Protein AF-A0A3A1YG13-F1 (afdb_monomer_lite)

Foldseek 3Di:
DDPPVVVVLQLQLQQDPVCRVDRHRNVVPDVDSVVSVCCCVQPVCQCVLVVVCVVLVFDDDQLDTDPLVVSLVSQLVVQLVCVLVVVVVVCVPPVPDDLQVVQVVNLQSSQVSSQVSVQQNVLSSVCNVVPRDDSDRPDDDDGDDGHHDPSNVVVVVVVVVVVVVVVVVVVVVVVVVVVD

Radius of gyration: 27.12 Å; chains: 1; bounding box: 54×40×89 Å

Structure (mmCIF, N/CA/C/O backbone):
data_AF-A0A3A1YG13-F1
#
_entry.id   AF-A0A3A1YG13-F1
#
loop_
_atom_site.group_PDB
_atom_site.id
_atom_site.type_symbol
_atom_site.label_atom_id
_atom_site.label_alt_id
_atom_site.label_comp_id
_atom_site.label_asym_id
_atom_site.label_entity_id
_atom_site.label_seq_id
_atom_site.pdbx_PDB_ins_code
_atom_site.Cartn_x
_atom_site.Cartn_y
_atom_site.Cartn_z
_atom_site.occupancy
_atom_site.B_iso_or_equiv
_atom_site.auth_seq_id
_atom_site.auth_comp_id
_atom_site.auth_asym_id
_atom_site.auth_atom_id
_atom_site.pdbx_PDB_model_num
ATOM 1 N N . MET A 1 1 ? 4.452 -26.671 23.643 1.00 47.56 1 MET A N 1
ATOM 2 C CA . MET A 1 1 ? 4.263 -26.186 22.261 1.00 47.56 1 MET A CA 1
ATOM 3 C C . MET A 1 1 ? 3.225 -25.081 22.342 1.00 47.56 1 MET A C 1
ATOM 5 O O . MET A 1 1 ? 2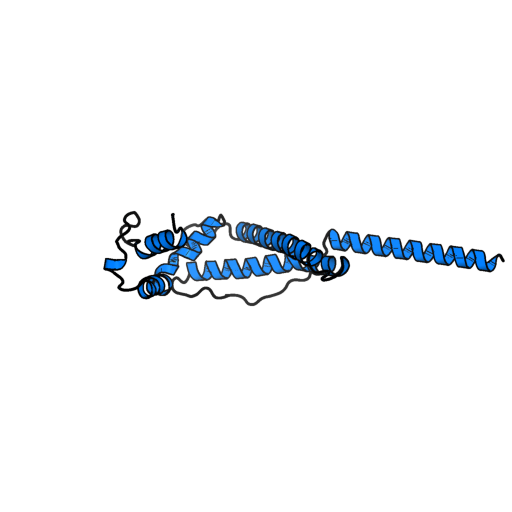.129 -25.363 22.801 1.00 47.56 1 MET A O 1
ATOM 9 N N . VAL A 1 2 ? 3.611 -23.835 22.070 1.00 44.72 2 VAL A N 1
ATOM 10 C CA . VAL A 1 2 ? 2.739 -22.652 22.197 1.00 44.72 2 VAL A CA 1
ATOM 11 C C . VAL A 1 2 ? 1.997 -22.500 20.872 1.00 44.72 2 VAL A C 1
ATOM 13 O O . VAL A 1 2 ? 2.648 -22.341 19.840 1.00 44.72 2 VAL A O 1
ATOM 16 N N . ASN A 1 3 ? 0.669 -22.624 20.878 1.00 61.38 3 ASN A N 1
ATOM 17 C CA . ASN A 1 3 ? -0.150 -22.341 19.701 1.00 61.38 3 ASN A CA 1
ATOM 18 C C . ASN A 1 3 ? -0.460 -20.847 19.731 1.00 61.38 3 ASN A C 1
ATOM 20 O O . ASN A 1 3 ? -1.475 -20.432 20.281 1.00 61.38 3 ASN A O 1
ATOM 24 N N . LEU A 1 4 ? 0.448 -20.051 19.170 1.00 51.41 4 LEU A N 1
ATOM 25 C CA . LEU A 1 4 ? 0.364 -18.594 19.188 1.00 51.41 4 LEU A CA 1
ATOM 26 C C . LEU A 1 4 ? -0.978 -18.081 18.651 1.00 51.41 4 LEU A C 1
ATOM 28 O O . LEU A 1 4 ? -1.535 -17.154 19.230 1.00 51.41 4 LEU A O 1
ATOM 32 N N . GLU A 1 5 ? -1.531 -18.691 17.598 1.00 49.31 5 GLU A N 1
ATOM 33 C CA . GLU A 1 5 ? -2.833 -18.280 17.067 1.00 49.31 5 GLU A CA 1
ATOM 34 C C . GLU A 1 5 ? -3.982 -18.606 18.031 1.00 49.31 5 GLU A C 1
ATOM 36 O O . GLU A 1 5 ? -4.859 -17.768 18.248 1.00 49.31 5 GLU A O 1
ATOM 41 N N . GLY A 1 6 ? -3.964 -19.792 18.648 1.00 57.97 6 GLY A N 1
ATOM 42 C CA . GLY A 1 6 ? -4.956 -20.209 19.644 1.00 57.97 6 GLY A CA 1
ATOM 43 C C . GLY A 1 6 ? -4.884 -19.403 20.944 1.00 57.97 6 GLY A C 1
ATOM 44 O O . GLY A 1 6 ? -5.918 -19.029 21.495 1.00 57.97 6 GLY A O 1
ATOM 45 N N . ASP A 1 7 ? -3.675 -19.075 21.394 1.00 63.97 7 ASP A N 1
ATOM 46 C CA . ASP A 1 7 ? -3.427 -18.309 22.616 1.00 63.97 7 ASP A CA 1
ATOM 47 C C . ASP A 1 7 ? -3.795 -16.829 22.428 1.00 63.97 7 ASP A C 1
ATOM 49 O O . ASP A 1 7 ? -4.421 -16.231 23.304 1.00 63.97 7 ASP A O 1
ATOM 53 N N . ILE A 1 8 ? -3.498 -16.246 21.257 1.00 63.91 8 ILE A N 1
ATOM 54 C CA . ILE A 1 8 ? -3.960 -14.898 20.891 1.00 63.91 8 ILE A CA 1
ATOM 55 C C . ILE A 1 8 ? -5.486 -14.876 20.773 1.00 63.91 8 ILE A C 1
ATOM 57 O O . ILE A 1 8 ? -6.117 -13.956 21.289 1.00 63.91 8 ILE A O 1
ATOM 61 N N . ALA A 1 9 ? -6.102 -15.882 20.144 1.00 62.28 9 ALA A N 1
ATOM 62 C CA . ALA A 1 9 ? -7.559 -15.966 20.046 1.00 62.28 9 ALA A CA 1
ATOM 63 C C . ALA A 1 9 ? -8.216 -16.082 21.433 1.00 62.28 9 ALA A C 1
ATOM 65 O O . ALA A 1 9 ? -9.174 -15.365 21.718 1.00 62.28 9 ALA A O 1
ATOM 66 N N . GLY A 1 10 ? -7.666 -16.912 22.324 1.00 66.31 10 GLY A N 1
ATOM 67 C CA . GLY A 1 10 ? -8.119 -17.029 23.710 1.00 66.31 10 GLY A CA 1
ATOM 68 C C . GLY A 1 10 ? -7.971 -15.724 24.495 1.00 66.31 10 GLY A C 1
ATOM 69 O O . GLY A 1 10 ? -8.906 -15.318 25.183 1.00 66.31 10 GLY A O 1
ATOM 70 N N . TYR A 1 11 ? -6.841 -15.024 24.339 1.00 69.38 11 TYR A N 1
ATOM 71 C CA . TYR A 1 11 ? -6.600 -13.709 24.947 1.00 69.38 11 TYR A CA 1
ATOM 72 C C . TYR A 1 11 ? -7.644 -12.685 24.502 1.00 69.38 11 TYR A C 1
ATOM 74 O O . TYR A 1 11 ? -8.205 -11.947 25.308 1.00 69.38 11 TYR A O 1
ATOM 82 N N . VAL A 1 12 ? -7.901 -12.652 23.199 1.00 68.06 12 VAL A N 1
ATOM 83 C CA . VAL A 1 12 ? -8.793 -11.702 22.548 1.00 68.06 12 VAL A CA 1
ATOM 84 C C . VAL A 1 12 ? -10.250 -11.913 22.962 1.00 68.06 12 VAL A C 1
ATOM 86 O O . VAL A 1 12 ? -10.938 -10.945 23.278 1.00 68.06 12 VAL A O 1
ATOM 89 N N . VAL A 1 13 ? -10.710 -13.165 22.994 1.00 69.19 13 VAL A N 1
ATOM 90 C CA . VAL A 1 13 ? -12.084 -13.514 23.388 1.00 69.19 13 VAL A CA 1
ATOM 91 C C . VAL A 1 13 ? -12.274 -13.391 24.903 1.00 69.19 13 VAL A C 1
ATOM 93 O O . VAL A 1 13 ? -13.319 -12.942 25.363 1.00 69.19 13 VAL A O 1
ATOM 96 N N . GLY A 1 14 ? -11.267 -13.761 25.696 1.00 68.56 14 GLY A N 1
ATOM 97 C CA . GLY A 1 14 ? -11.302 -13.660 27.155 1.00 68.56 14 GLY A CA 1
ATOM 98 C C . GLY A 1 14 ? -11.105 -12.237 27.690 1.00 68.56 14 GLY A C 1
ATOM 99 O O . GLY A 1 14 ? -11.166 -12.022 28.902 1.00 68.56 14 GLY A O 1
ATOM 100 N N . MET A 1 15 ? -10.845 -11.247 26.829 1.00 71.19 15 MET A N 1
ATOM 101 C CA . MET A 1 15 ? -10.547 -9.884 27.260 1.00 71.19 15 MET A CA 1
ATOM 102 C C . MET A 1 15 ? -11.777 -9.224 27.897 1.00 71.19 15 MET A C 1
ATOM 104 O O . MET A 1 15 ? -12.781 -8.941 27.243 1.00 71.19 15 MET A O 1
ATOM 108 N N . ASN A 1 16 ? -11.691 -8.902 29.188 1.00 67.88 16 ASN A N 1
ATOM 109 C CA . ASN A 1 16 ? -12.756 -8.176 29.868 1.00 67.88 16 ASN A CA 1
ATOM 110 C C . ASN A 1 16 ? -12.714 -6.685 29.491 1.00 67.88 16 ASN A C 1
ATOM 112 O O . ASN A 1 16 ? -11.789 -5.971 29.879 1.00 67.88 16 ASN A O 1
ATOM 116 N N . LYS A 1 17 ? -13.749 -6.185 28.799 1.00 65.06 17 LYS A N 1
ATOM 117 C CA . LYS A 1 17 ? -13.859 -4.769 28.382 1.00 65.06 17 LYS A CA 1
ATOM 118 C C . LYS A 1 17 ? -13.654 -3.766 29.521 1.00 65.06 17 LYS A C 1
ATOM 120 O O . LYS A 1 17 ? -13.066 -2.711 29.308 1.00 65.06 17 LYS A O 1
ATOM 125 N N . ASN A 1 18 ? -14.125 -4.099 30.722 1.00 66.75 18 ASN A N 1
ATOM 126 C CA . ASN A 1 18 ? -14.072 -3.218 31.888 1.00 66.75 18 ASN A CA 1
ATOM 127 C C . ASN A 1 18 ? -12.764 -3.373 32.678 1.00 66.75 18 ASN A C 1
ATOM 129 O O . ASN A 1 18 ? -12.440 -2.520 33.503 1.00 66.75 18 ASN A O 1
ATOM 133 N N . LYS A 1 19 ? -12.019 -4.464 32.458 1.00 70.81 19 LYS A N 1
ATOM 134 C CA . LYS A 1 19 ? -10.728 -4.755 33.099 1.00 70.81 19 LYS A CA 1
ATOM 135 C C . LYS A 1 19 ? -9.785 -5.445 32.100 1.00 70.81 19 LYS A C 1
ATOM 137 O O . LYS A 1 19 ? -9.565 -6.646 32.230 1.00 70.81 19 LYS A O 1
ATOM 142 N N . PRO A 1 20 ? -9.193 -4.708 31.141 1.00 64.81 20 PRO A N 1
ATOM 143 C CA . PRO A 1 20 ? -8.390 -5.288 30.056 1.00 64.81 20 PRO A CA 1
ATOM 144 C C . PRO A 1 20 ? -7.169 -6.088 30.533 1.00 64.81 20 PRO A C 1
ATOM 146 O O . PRO A 1 20 ? -6.693 -6.973 29.836 1.00 64.81 20 PRO A O 1
ATOM 149 N N . SER A 1 21 ? -6.679 -5.804 31.744 1.00 69.19 21 SER A N 1
ATOM 150 C CA . SER A 1 21 ? -5.590 -6.535 32.401 1.00 69.19 21 SER A CA 1
ATOM 151 C C . SER A 1 21 ? -6.003 -7.893 32.983 1.00 69.19 21 SER A C 1
ATOM 153 O O . SER A 1 21 ? -5.151 -8.617 33.495 1.00 69.19 21 SER A O 1
ATOM 155 N N . LYS A 1 22 ? -7.292 -8.247 32.936 1.00 72.31 22 LYS A N 1
ATOM 156 C CA . LYS A 1 22 ? -7.827 -9.508 33.447 1.00 72.31 22 LYS A CA 1
ATOM 157 C C . LYS A 1 22 ? -8.477 -10.283 32.302 1.00 72.31 22 LYS A C 1
ATOM 159 O O . LYS A 1 22 ? -9.560 -9.925 31.841 1.00 72.31 22 LYS A O 1
ATOM 164 N N . ILE A 1 23 ? -7.815 -11.352 31.872 1.00 69.25 23 ILE A N 1
ATOM 165 C CA . ILE A 1 23 ? -8.377 -12.312 30.919 1.00 69.25 23 ILE A CA 1
ATOM 166 C C . ILE A 1 23 ? -9.307 -13.238 31.706 1.00 69.25 23 ILE A C 1
ATOM 168 O O . ILE A 1 23 ? -8.867 -13.906 32.643 1.00 69.25 23 ILE A O 1
ATOM 172 N N . ALA A 1 24 ? -10.596 -13.214 31.385 1.00 72.38 24 ALA A N 1
ATOM 173 C CA . ALA A 1 24 ? -11.578 -14.161 31.897 1.00 72.38 24 ALA A CA 1
ATOM 174 C C . ALA A 1 24 ? -11.539 -15.453 31.069 1.00 72.38 24 ALA A C 1
ATOM 176 O O . ALA A 1 24 ? -11.124 -15.425 29.910 1.00 72.38 24 ALA A O 1
ATOM 177 N N . ASP A 1 25 ? -11.978 -16.574 31.647 1.00 75.12 25 ASP A N 1
ATOM 178 C CA . ASP A 1 25 ? -12.145 -17.800 30.871 1.00 75.12 25 ASP A CA 1
ATOM 179 C C . ASP A 1 25 ? -13.290 -17.582 29.867 1.00 75.12 25 ASP A C 1
ATOM 181 O O . ASP A 1 25 ? -14.429 -17.347 30.276 1.00 75.12 25 ASP A O 1
ATOM 185 N N . PRO A 1 26 ? -13.032 -17.621 28.549 1.00 68.81 26 PRO A N 1
ATOM 186 C CA . PRO A 1 26 ? -14.068 -17.357 27.559 1.00 68.81 26 PRO A CA 1
ATOM 187 C C . PRO A 1 26 ? -15.206 -18.392 27.594 1.00 68.81 26 PRO A C 1
ATOM 189 O O . PRO A 1 26 ? -16.299 -18.096 27.113 1.00 68.81 26 PRO A O 1
ATOM 192 N N . ARG A 1 27 ? -14.997 -19.568 28.207 1.00 72.88 27 ARG A N 1
ATOM 193 C CA . ARG A 1 27 ? -16.040 -20.590 28.410 1.00 72.88 27 ARG A CA 1
ATOM 194 C C . ARG A 1 27 ? -17.120 -20.165 29.405 1.00 72.88 27 ARG A C 1
ATOM 196 O O . ARG A 1 27 ? -18.204 -20.740 29.389 1.00 72.88 27 ARG A O 1
ATOM 203 N N . ASP A 1 28 ? -16.849 -19.152 30.227 1.00 79.06 28 ASP A N 1
ATOM 204 C CA . ASP A 1 28 ? -17.843 -18.575 31.137 1.00 79.06 28 ASP A CA 1
ATOM 205 C C . ASP A 1 28 ? -18.928 -17.796 30.368 1.00 79.06 28 ASP A C 1
ATOM 207 O O . ASP A 1 28 ? -20.046 -17.638 30.860 1.00 79.06 28 ASP A O 1
ATOM 211 N N . SER A 1 29 ? -18.607 -17.326 29.155 1.00 74.56 29 SER A N 1
ATOM 212 C CA . SER A 1 29 ? -19.458 -16.438 28.347 1.00 74.56 29 SER A CA 1
ATOM 213 C C . SER A 1 29 ? -19.921 -17.059 27.027 1.00 74.56 29 SER A C 1
ATOM 215 O O . SER A 1 29 ? -20.995 -16.711 26.539 1.00 74.56 29 SER A O 1
ATOM 217 N N . TYR A 1 30 ? -19.143 -17.975 26.445 1.00 76.94 30 TYR A N 1
ATOM 218 C CA . TYR A 1 30 ? -19.431 -18.584 25.145 1.00 76.94 30 TYR A CA 1
ATOM 219 C C . TYR A 1 30 ? -19.379 -20.109 25.236 1.00 76.94 30 TYR A C 1
ATOM 221 O O . TYR A 1 30 ? -18.453 -20.680 25.812 1.00 76.94 30 TYR A O 1
ATOM 229 N N . LYS A 1 31 ? -20.353 -20.790 24.620 1.00 78.62 31 LYS A N 1
ATOM 230 C CA . LYS A 1 31 ? -20.396 -22.261 24.591 1.00 78.62 31 LYS A CA 1
ATOM 231 C C . LYS A 1 31 ? -19.489 -22.836 23.514 1.00 78.62 31 LYS A C 1
ATOM 233 O O . LYS A 1 31 ? -19.050 -23.979 23.624 1.00 78.62 31 LYS A O 1
ATOM 238 N N . THR A 1 32 ? -19.222 -22.064 22.463 1.00 76.50 32 THR A N 1
ATOM 239 C CA . THR A 1 32 ? -18.370 -22.484 21.350 1.00 76.50 32 THR A CA 1
ATOM 240 C C . THR A 1 32 ? -17.395 -21.388 20.941 1.00 76.50 32 THR A C 1
ATOM 242 O O . THR A 1 32 ? -17.657 -20.197 21.101 1.00 76.50 32 THR A O 1
ATOM 245 N N . ILE A 1 33 ? -16.278 -21.792 20.327 1.00 71.44 33 ILE A N 1
ATOM 246 C CA . ILE A 1 33 ? -15.329 -20.844 19.729 1.00 71.44 33 ILE A CA 1
ATOM 247 C C . ILE A 1 33 ? -15.965 -20.036 18.588 1.00 71.44 33 ILE A C 1
ATOM 249 O O . ILE A 1 33 ? -15.573 -18.900 18.349 1.00 71.44 33 ILE A O 1
ATOM 253 N N . HIS A 1 34 ? -16.969 -20.592 17.903 1.00 78.88 34 HIS A N 1
ATOM 254 C CA . HIS A 1 34 ? -17.691 -19.890 16.846 1.00 78.88 34 HIS A CA 1
ATOM 255 C C . HIS A 1 34 ? -18.463 -18.685 17.391 1.00 78.88 34 HIS A C 1
A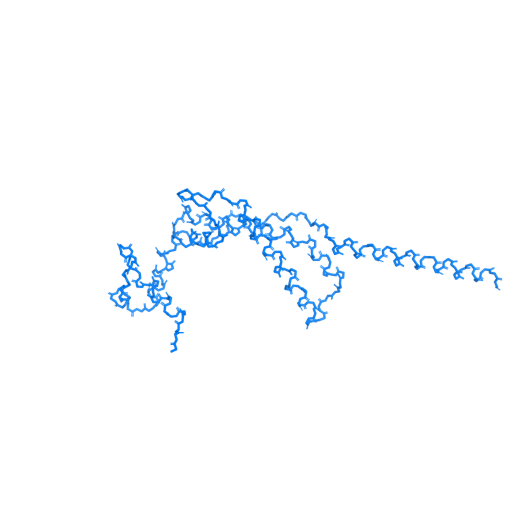TOM 257 O O . HIS A 1 34 ? -18.357 -17.606 16.822 1.00 78.88 34 HIS A O 1
ATOM 263 N N . GLU A 1 35 ? -19.190 -18.842 18.500 1.00 77.69 35 GLU A N 1
ATOM 264 C CA . GLU A 1 35 ? -19.916 -17.740 19.152 1.00 77.69 35 GLU A CA 1
ATOM 265 C C .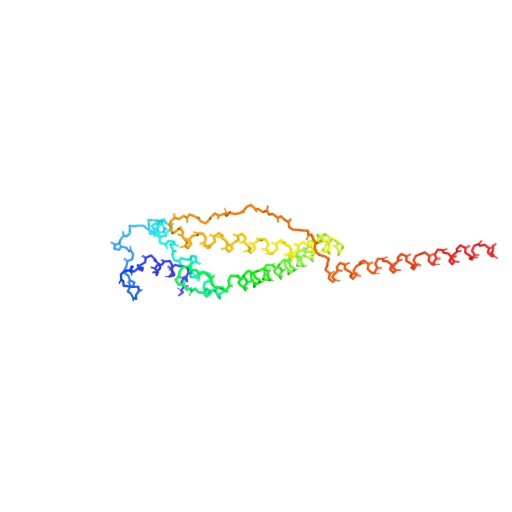 GLU A 1 35 ? -18.963 -16.639 19.617 1.00 77.69 35 GLU A C 1
ATOM 267 O O . GLU A 1 35 ? -19.208 -15.463 19.372 1.00 77.69 35 GLU A O 1
ATOM 272 N N . ALA A 1 36 ? -17.848 -17.042 20.222 1.00 74.38 36 ALA A N 1
ATOM 273 C CA . ALA A 1 36 ? -16.774 -16.158 20.648 1.00 74.38 36 ALA A CA 1
ATOM 274 C C . ALA A 1 36 ? -16.168 -15.354 19.485 1.00 74.38 36 ALA A C 1
ATOM 276 O O . ALA A 1 36 ? -16.036 -14.135 19.562 1.00 74.38 36 ALA A O 1
ATOM 277 N N . LEU A 1 37 ? -15.811 -16.029 18.388 1.00 73.44 37 LEU A N 1
ATOM 278 C CA . LEU A 1 37 ? -15.274 -15.382 17.192 1.00 73.44 37 LEU A CA 1
ATOM 279 C C . LEU A 1 37 ? -16.321 -14.500 16.518 1.00 73.44 37 LEU A C 1
ATOM 281 O O . LEU A 1 37 ? -15.987 -13.412 16.068 1.00 73.44 37 LEU A O 1
ATOM 285 N N . LYS A 1 38 ? -17.580 -14.938 16.469 1.00 76.25 38 LYS A N 1
ATOM 286 C CA . LYS A 1 38 ? -18.679 -14.161 15.902 1.00 76.25 38 LYS A CA 1
ATOM 287 C C . LYS A 1 38 ? -18.935 -12.898 16.716 1.00 76.25 38 LYS A C 1
ATOM 289 O O . LYS A 1 38 ? -19.006 -11.836 16.129 1.00 76.25 38 LYS A O 1
ATOM 294 N N . ASP A 1 39 ? -18.991 -12.970 18.044 1.00 74.50 39 ASP A N 1
ATOM 295 C CA . ASP A 1 39 ? -19.118 -11.774 18.886 1.00 74.50 39 ASP A CA 1
ATOM 296 C C . ASP A 1 39 ? -17.909 -10.842 18.731 1.00 74.50 39 ASP A C 1
ATOM 298 O O . ASP A 1 39 ? -18.049 -9.624 18.626 1.00 74.50 39 ASP A O 1
ATOM 302 N N . TYR A 1 40 ? -16.713 -11.418 18.618 1.00 72.50 40 TYR A N 1
ATOM 303 C CA . TYR A 1 40 ? -15.505 -10.654 18.363 1.00 72.50 40 TYR A CA 1
ATOM 304 C C . TYR A 1 40 ? -15.525 -9.914 17.016 1.00 72.50 40 TYR A C 1
ATOM 306 O O . TYR A 1 40 ? -15.218 -8.721 16.953 1.00 72.50 40 TYR A O 1
ATOM 314 N N . PHE A 1 41 ? -15.918 -10.603 15.949 1.00 70.50 41 PHE A N 1
ATOM 315 C CA . PHE A 1 41 ? -16.042 -10.043 14.607 1.00 70.50 41 PHE A CA 1
ATOM 316 C C . PHE A 1 41 ? -17.312 -9.198 14.419 1.00 70.50 41 PHE A C 1
ATOM 318 O O . PHE A 1 41 ? -17.339 -8.344 13.555 1.00 70.50 41 PHE A O 1
ATOM 325 N N . ASP A 1 42 ? -18.360 -9.341 15.216 1.00 72.25 42 ASP A N 1
ATOM 326 C CA . ASP A 1 42 ? -19.566 -8.522 15.043 1.00 72.25 42 ASP A CA 1
ATOM 327 C C . ASP A 1 42 ? -19.499 -7.254 15.913 1.00 72.25 42 ASP A C 1
ATOM 329 O O . ASP A 1 42 ? -19.968 -6.188 15.512 1.00 72.25 42 ASP A O 1
ATOM 333 N N . ASN A 1 43 ? -18.872 -7.338 17.095 1.00 67.75 43 ASN A N 1
ATOM 334 C CA . ASN A 1 43 ? -19.030 -6.333 18.151 1.00 67.75 43 ASN A CA 1
ATOM 335 C C . ASN A 1 43 ? -17.719 -5.759 18.719 1.00 67.75 43 ASN A C 1
ATOM 337 O O . ASN A 1 43 ? -17.775 -4.773 19.460 1.00 67.75 43 ASN A O 1
ATOM 341 N N . LEU A 1 44 ? -16.548 -6.344 18.423 1.00 64.69 44 LEU A N 1
ATOM 342 C CA . LEU A 1 44 ? -15.248 -5.962 19.017 1.00 64.69 44 LEU A CA 1
ATOM 343 C C . LEU A 1 44 ? -14.237 -5.407 17.995 1.00 64.69 44 LEU A C 1
ATOM 345 O O . LEU A 1 44 ? -13.033 -5.353 18.264 1.00 64.69 44 LEU A O 1
ATOM 349 N N . TRP A 1 45 ? -14.712 -4.975 16.820 1.00 64.69 45 TRP A N 1
ATOM 350 C CA . TRP A 1 45 ? -13.861 -4.444 15.743 1.00 64.69 45 TRP A CA 1
ATOM 351 C C . TRP A 1 45 ? -13.472 -2.966 15.891 1.00 64.69 45 TRP A C 1
ATOM 353 O O . TRP A 1 45 ? -12.520 -2.519 15.247 1.00 64.69 45 TRP A O 1
ATOM 363 N N . ASP A 1 46 ? -14.186 -2.219 16.733 1.00 63.75 46 ASP A N 1
ATOM 364 C CA . ASP A 1 46 ? -14.193 -0.752 16.808 1.00 63.75 46 ASP A CA 1
ATOM 365 C C . ASP A 1 46 ? -12.799 -0.111 16.933 1.00 63.75 46 ASP A C 1
ATOM 367 O O . ASP A 1 46 ? -12.502 0.876 16.261 1.00 63.75 46 ASP A O 1
ATOM 371 N N . LYS A 1 47 ? -11.898 -0.692 17.732 1.00 72.31 47 LYS A N 1
ATOM 372 C CA . LYS A 1 47 ? -10.556 -0.124 17.970 1.00 72.31 47 LYS A CA 1
ATOM 373 C C . LYS A 1 47 ? -9.448 -0.715 17.104 1.00 72.31 47 LYS A C 1
ATOM 375 O O . LYS A 1 47 ? -8.319 -0.230 17.143 1.00 72.31 47 LYS A O 1
ATOM 380 N N . ARG A 1 48 ? -9.729 -1.739 16.295 1.00 75.50 48 ARG A N 1
ATOM 381 C CA . ARG A 1 48 ? -8.691 -2.424 15.503 1.00 75.50 48 ARG A CA 1
ATOM 382 C C . ARG A 1 48 ? -8.118 -1.542 14.409 1.00 75.50 48 ARG A C 1
ATOM 384 O O . ARG A 1 48 ? -6.908 -1.550 14.226 1.00 75.50 48 ARG A O 1
ATOM 391 N N . GLY A 1 49 ? -8.959 -0.767 13.723 1.00 82.31 49 GLY A N 1
ATOM 392 C CA . GLY A 1 49 ? -8.486 0.192 12.724 1.00 82.31 49 GLY A CA 1
ATOM 393 C C . GLY A 1 49 ? -7.530 1.216 13.337 1.00 82.31 49 GLY A C 1
ATOM 394 O O . GLY A 1 49 ? -6.466 1.484 12.783 1.00 82.31 49 GLY A O 1
ATOM 395 N N . LEU A 1 50 ? -7.866 1.708 14.536 1.00 84.81 50 LEU A N 1
ATOM 396 C CA . LEU A 1 50 ? -7.026 2.629 15.302 1.00 84.81 50 LEU A CA 1
ATOM 397 C C . LEU A 1 50 ? -5.681 1.985 15.655 1.00 84.81 50 LEU A C 1
ATOM 399 O O . LEU A 1 50 ? -4.637 2.539 15.320 1.00 84.81 50 LEU A O 1
ATOM 403 N N . TYR A 1 51 ? -5.696 0.803 16.280 1.00 84.25 51 TYR A N 1
ATOM 404 C CA . TYR A 1 51 ? -4.469 0.100 16.663 1.00 84.25 51 TYR A CA 1
ATOM 405 C C . TYR A 1 51 ? -3.613 -0.274 15.458 1.00 84.25 51 TYR A C 1
ATOM 407 O O . TYR A 1 51 ? -2.396 -0.122 15.494 1.00 84.25 51 TYR A O 1
ATOM 415 N N . PHE A 1 52 ? -4.236 -0.709 14.367 1.00 86.75 52 PHE A N 1
ATOM 416 C CA . PHE A 1 52 ? -3.533 -1.048 13.142 1.00 86.75 52 PHE A CA 1
ATOM 417 C C . PHE A 1 52 ? -2.833 0.178 12.541 1.00 86.75 52 PHE A C 1
ATOM 419 O O . PHE A 1 52 ? -1.643 0.113 12.239 1.00 86.75 52 PHE A O 1
ATOM 426 N N . LEU A 1 53 ? -3.512 1.329 12.448 1.00 89.62 53 LEU A N 1
ATOM 427 C CA . LEU A 1 53 ? -2.866 2.564 11.995 1.00 89.62 53 LEU A CA 1
ATOM 428 C C . LEU A 1 53 ? -1.767 3.026 12.956 1.00 89.62 53 LEU A C 1
ATOM 430 O O . LEU A 1 53 ? -0.733 3.493 12.490 1.00 89.62 53 LEU A O 1
ATOM 434 N N . GLN A 1 54 ? -1.933 2.858 14.270 1.00 88.19 54 GLN A N 1
ATOM 435 C CA . GLN A 1 54 ? -0.873 3.141 15.245 1.00 88.19 54 GLN A CA 1
ATOM 436 C C . GLN A 1 54 ? 0.351 2.233 15.057 1.00 88.19 54 GLN A C 1
ATOM 438 O O . GLN A 1 54 ? 1.477 2.722 15.119 1.00 88.19 54 GLN A O 1
ATOM 443 N N . MET A 1 55 ? 0.157 0.944 14.757 1.00 85.94 55 MET A N 1
ATOM 444 C CA . MET A 1 55 ? 1.248 0.013 14.432 1.00 85.94 55 MET A CA 1
ATOM 445 C C . MET A 1 55 ? 1.991 0.403 13.150 1.00 85.94 55 MET A C 1
ATOM 447 O O . MET A 1 55 ? 3.194 0.175 13.050 1.00 85.94 55 MET A O 1
ATOM 451 N N . LEU A 1 56 ? 1.306 1.040 12.198 1.00 88.38 56 LEU A N 1
ATOM 452 C CA . LEU A 1 56 ? 1.931 1.641 11.015 1.00 88.38 56 LEU A CA 1
ATOM 453 C C . LEU A 1 56 ? 2.645 2.977 11.312 1.00 88.38 56 LEU A C 1
ATOM 455 O O . LEU A 1 56 ? 3.192 3.590 10.398 1.00 88.38 56 LEU A O 1
ATOM 459 N N . GLY A 1 57 ? 2.656 3.436 12.569 1.00 91.44 57 GLY A N 1
ATOM 460 C CA . GLY A 1 57 ? 3.258 4.703 13.001 1.00 91.44 57 GLY A CA 1
ATOM 461 C C . GLY A 1 57 ? 2.283 5.885 13.045 1.00 91.44 57 GLY A C 1
ATOM 462 O O . GLY A 1 57 ? 2.707 7.043 13.120 1.00 91.44 57 GLY A O 1
ATOM 463 N N . GLY A 1 58 ? 0.978 5.625 12.956 1.00 93.50 58 GLY A N 1
ATOM 464 C CA . GLY A 1 58 ? -0.073 6.637 12.970 1.00 93.50 58 GLY A CA 1
ATOM 465 C C . GLY A 1 58 ? -0.154 7.365 14.310 1.00 93.50 58 GLY A C 1
ATOM 466 O O . GLY A 1 58 ? -0.273 6.753 15.371 1.00 93.50 58 GLY A O 1
ATOM 467 N N . LYS A 1 59 ? -0.116 8.695 14.257 1.00 94.19 59 LYS A N 1
ATOM 468 C CA . LYS A 1 59 ? -0.223 9.593 15.410 1.00 94.19 59 LYS A CA 1
ATOM 469 C C . LYS A 1 59 ? -1.627 10.176 15.457 1.00 94.19 59 LYS A C 1
ATOM 471 O O . LYS A 1 59 ? -2.061 10.824 14.504 1.00 94.19 59 LYS A O 1
ATOM 476 N N . PHE A 1 60 ? -2.315 9.960 16.571 1.00 91.44 60 PHE A N 1
ATOM 477 C CA . PHE A 1 60 ? -3.711 10.344 16.748 1.00 91.44 60 PHE A CA 1
ATOM 478 C C . PHE A 1 60 ? -3.872 11.425 17.814 1.00 91.44 60 PHE A C 1
ATOM 480 O O . PHE A 1 60 ? -3.216 11.386 18.852 1.00 91.44 60 PHE A O 1
ATOM 487 N N . GLU A 1 61 ? -4.792 12.355 17.566 1.00 90.94 61 GLU A N 1
ATOM 488 C CA . GLU A 1 61 ? -5.357 13.253 18.577 1.00 90.94 61 GLU A CA 1
ATOM 489 C C . GLU A 1 61 ? -6.864 12.978 18.621 1.00 90.94 61 GLU A C 1
ATOM 491 O O . GLU A 1 61 ? -7.591 13.280 17.669 1.00 90.94 61 GLU A O 1
ATOM 496 N N . GLY A 1 62 ? -7.324 12.292 19.669 1.00 85.06 62 GLY A N 1
ATOM 497 C CA . GLY A 1 62 ? -8.643 11.654 19.647 1.00 85.06 62 GLY A CA 1
ATOM 498 C C . GLY A 1 62 ? -8.735 10.620 18.516 1.00 85.06 62 GLY A C 1
ATOM 499 O O . GLY A 1 62 ? -7.857 9.773 18.381 1.00 85.06 62 GLY A O 1
ATOM 500 N N . ASN A 1 63 ? -9.768 10.721 17.674 1.00 83.88 63 ASN A N 1
ATOM 501 C CA . ASN A 1 63 ? -9.995 9.821 16.531 1.00 83.88 63 ASN A CA 1
ATOM 502 C C . ASN A 1 63 ? -9.474 10.384 15.192 1.00 83.88 63 ASN A C 1
ATOM 504 O O . ASN A 1 63 ? -9.862 9.909 14.126 1.00 83.88 63 ASN A O 1
ATOM 508 N N . VAL A 1 64 ? -8.619 11.413 15.223 1.00 89.06 64 VAL A N 1
ATOM 509 C CA . VAL A 1 64 ? -8.099 12.076 14.016 1.00 89.06 64 VAL A CA 1
ATOM 510 C C . VAL A 1 64 ? -6.629 11.723 13.800 1.00 89.06 64 VAL A C 1
ATOM 512 O O . VAL A 1 64 ? -5.790 12.015 14.654 1.00 89.06 64 VAL A O 1
ATOM 515 N N . LEU A 1 65 ? -6.313 11.143 12.637 1.00 92.88 65 LEU A N 1
ATOM 516 C CA . LEU A 1 65 ? -4.948 10.829 12.212 1.00 92.88 65 LEU A CA 1
ATOM 517 C C . LEU A 1 65 ? -4.214 12.106 11.768 1.00 92.88 65 LEU A C 1
ATOM 519 O O . LEU A 1 65 ? -4.587 12.742 10.784 1.00 92.88 65 LEU A O 1
ATOM 523 N N . LYS A 1 66 ? -3.149 12.485 12.480 1.00 96.44 66 LYS A N 1
ATOM 524 C CA . LYS A 1 66 ? -2.434 13.758 12.269 1.00 96.44 66 LYS A CA 1
ATOM 525 C C . LYS A 1 66 ? -1.319 13.678 11.238 1.00 96.44 66 LYS A C 1
ATOM 527 O O . LYS A 1 66 ? -1.038 14.665 10.568 1.00 96.44 66 LYS A O 1
ATOM 532 N N . ASN A 1 67 ? -0.699 12.514 11.080 1.00 96.25 67 ASN A N 1
ATOM 533 C CA . ASN A 1 67 ? 0.388 12.288 10.128 1.00 96.25 67 ASN A CA 1
ATOM 534 C C . ASN A 1 67 ? -0.051 11.432 8.929 1.00 96.25 67 ASN A C 1
ATOM 536 O O . ASN A 1 67 ? 0.733 10.644 8.408 1.00 96.25 67 ASN A O 1
ATOM 540 N N . LYS A 1 68 ? -1.298 11.599 8.462 1.00 94.94 68 LYS A N 1
ATOM 541 C CA . LYS A 1 68 ? -1.866 10.817 7.348 1.00 94.94 68 LYS A CA 1
ATOM 542 C C . LYS A 1 68 ? -0.947 10.774 6.122 1.00 94.94 68 LYS A C 1
ATOM 544 O O . LYS A 1 68 ? -0.693 9.697 5.596 1.00 94.94 68 LYS A O 1
ATOM 549 N N . SER A 1 69 ? -0.404 11.916 5.700 1.00 95.94 69 SER A N 1
ATOM 550 C CA . SER A 1 69 ? 0.476 11.994 4.524 1.00 95.94 69 SER A CA 1
ATOM 551 C C . SER A 1 69 ? 1.759 11.168 4.669 1.00 95.94 69 SER A C 1
ATOM 553 O O . SER A 1 69 ? 2.216 10.572 3.698 1.00 95.94 69 SER A O 1
ATOM 555 N N . GLU A 1 70 ? 2.328 11.100 5.876 1.00 96.81 70 GLU A N 1
ATOM 556 C CA . GLU A 1 70 ? 3.514 10.285 6.170 1.00 96.81 70 GLU A CA 1
ATOM 557 C C . GLU A 1 70 ? 3.181 8.790 6.085 1.00 96.81 70 GLU A C 1
ATOM 559 O O . GLU A 1 70 ? 3.907 8.022 5.456 1.00 96.81 70 GLU A O 1
ATOM 564 N N . ILE A 1 71 ? 2.041 8.386 6.654 1.00 96.31 71 ILE A N 1
ATOM 565 C CA . ILE A 1 71 ? 1.560 7.000 6.609 1.00 96.31 71 ILE A CA 1
ATOM 566 C C . ILE A 1 71 ? 1.273 6.562 5.176 1.00 96.31 71 ILE A C 1
ATOM 568 O O . ILE A 1 71 ? 1.705 5.483 4.774 1.00 96.31 71 ILE A O 1
ATOM 572 N N . LEU A 1 72 ? 0.605 7.410 4.390 1.00 96.31 72 LEU A N 1
ATOM 573 C CA . LEU A 1 72 ? 0.348 7.152 2.974 1.00 96.31 72 LEU A CA 1
ATOM 574 C C . LEU A 1 72 ? 1.651 6.944 2.202 1.00 96.31 72 LEU A C 1
ATOM 576 O O . LEU A 1 72 ? 1.775 5.962 1.477 1.00 96.31 72 LEU A O 1
ATOM 580 N N . LEU A 1 73 ? 2.640 7.818 2.402 1.00 96.25 73 LEU A N 1
ATOM 581 C CA . LEU A 1 73 ? 3.934 7.714 1.732 1.00 96.25 73 LEU A CA 1
ATOM 582 C C . LEU A 1 73 ? 4.682 6.427 2.114 1.00 96.25 73 LEU A C 1
ATOM 584 O O . LEU A 1 73 ? 5.213 5.736 1.244 1.00 96.25 73 LEU A O 1
ATOM 588 N N 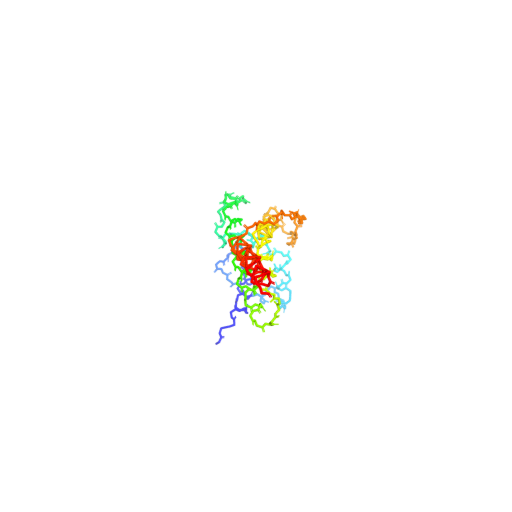. ASN A 1 74 ? 4.717 6.091 3.403 1.00 95.69 74 ASN A N 1
ATOM 589 C CA . ASN A 1 74 ? 5.402 4.898 3.900 1.00 95.69 74 ASN A CA 1
ATOM 590 C C . ASN A 1 74 ? 4.725 3.609 3.419 1.00 95.69 74 ASN A C 1
ATOM 592 O O . ASN A 1 74 ? 5.405 2.659 3.014 1.00 95.69 74 ASN A O 1
ATOM 596 N N . CYS A 1 75 ? 3.391 3.585 3.426 1.00 95.75 75 CYS A N 1
ATOM 597 C CA . CYS A 1 75 ? 2.603 2.475 2.907 1.00 95.75 75 CYS A CA 1
ATOM 598 C C . CYS A 1 75 ? 2.844 2.309 1.400 1.00 95.75 75 CYS A C 1
ATOM 600 O O . CYS A 1 75 ? 3.220 1.220 0.968 1.00 95.75 75 CYS A O 1
ATOM 602 N N . ALA A 1 76 ? 2.762 3.396 0.627 1.00 96.50 76 ALA A N 1
ATOM 603 C CA . ALA A 1 76 ? 2.931 3.355 -0.822 1.00 96.50 76 ALA A CA 1
ATOM 604 C C . ALA A 1 76 ? 4.334 2.878 -1.201 1.00 96.50 76 ALA A C 1
ATOM 606 O O . ALA A 1 76 ? 4.487 2.000 -2.043 1.00 96.50 76 ALA A O 1
ATOM 607 N N . LYS A 1 77 ? 5.366 3.368 -0.508 1.00 96.38 77 LYS A N 1
ATOM 608 C CA . LYS A 1 77 ? 6.745 2.908 -0.706 1.00 96.38 77 LYS A CA 1
ATOM 609 C C . LYS A 1 77 ? 6.911 1.416 -0.407 1.00 96.38 77 LYS A C 1
ATOM 611 O O . LYS A 1 77 ? 7.654 0.726 -1.099 1.00 96.38 77 LYS A O 1
ATOM 616 N N . SER A 1 78 ? 6.234 0.910 0.622 1.00 95.56 78 SER A N 1
ATOM 617 C CA . SER A 1 78 ? 6.295 -0.510 0.984 1.00 95.56 78 SER A CA 1
ATOM 618 C C . SER A 1 78 ? 5.625 -1.390 -0.073 1.00 95.56 78 SER A C 1
ATOM 620 O O . SER A 1 78 ? 6.195 -2.408 -0.464 1.00 95.56 78 SER A O 1
ATOM 622 N N . ILE A 1 79 ? 4.463 -0.970 -0.585 1.00 96.06 79 ILE A N 1
ATOM 623 C CA . ILE A 1 79 ? 3.758 -1.650 -1.682 1.00 96.06 79 ILE A CA 1
ATOM 624 C C . ILE A 1 79 ? 4.593 -1.606 -2.968 1.00 96.06 79 ILE A C 1
ATOM 626 O O . ILE A 1 79 ? 4.757 -2.632 -3.625 1.00 96.06 79 ILE A O 1
ATOM 630 N N . GLU A 1 80 ? 5.186 -0.455 -3.289 1.00 96.00 80 GLU A N 1
ATOM 631 C CA . GLU A 1 80 ? 6.042 -0.284 -4.465 1.00 96.00 80 GLU A CA 1
ATOM 632 C C . GLU A 1 80 ? 7.255 -1.222 -4.399 1.00 96.00 80 GLU A C 1
ATOM 634 O O . GLU A 1 80 ? 7.519 -1.972 -5.340 1.00 96.00 80 GLU A O 1
ATOM 639 N N . ASN A 1 81 ? 7.965 -1.242 -3.267 1.00 94.94 81 ASN A N 1
ATOM 640 C CA . ASN A 1 81 ? 9.107 -2.132 -3.052 1.00 94.94 81 ASN A CA 1
ATOM 641 C C . ASN A 1 81 ? 8.713 -3.607 -3.178 1.00 94.94 81 ASN A C 1
ATOM 643 O O . ASN A 1 81 ? 9.434 -4.393 -3.797 1.00 94.94 81 ASN A O 1
ATOM 647 N N . PHE A 1 82 ? 7.561 -3.980 -2.614 1.00 94.94 82 PHE A N 1
ATOM 648 C CA . PHE A 1 82 ? 7.028 -5.327 -2.751 1.00 94.94 82 PHE A CA 1
ATOM 649 C C . PHE A 1 82 ? 6.729 -5.669 -4.216 1.00 94.94 82 PHE A C 1
ATOM 651 O O . PHE A 1 82 ? 7.076 -6.762 -4.652 1.00 94.94 82 PHE A O 1
ATOM 658 N N . ALA A 1 83 ? 6.165 -4.745 -5.000 1.00 94.31 83 ALA A N 1
ATOM 659 C CA . ALA A 1 83 ? 5.900 -4.956 -6.422 1.00 94.31 83 ALA A CA 1
ATOM 660 C C . ALA A 1 83 ? 7.190 -5.211 -7.225 1.00 94.31 83 ALA A C 1
ATOM 662 O O . ALA A 1 83 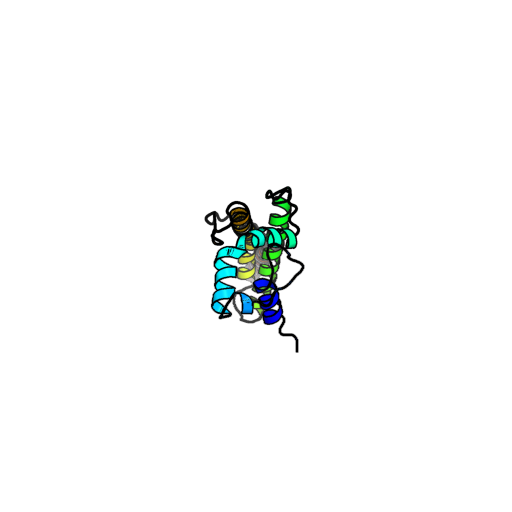? 7.241 -6.161 -8.009 1.00 94.31 83 ALA A O 1
ATOM 663 N N . TYR A 1 84 ? 8.253 -4.432 -6.980 1.00 92.56 84 TYR A N 1
ATOM 664 C CA . TYR A 1 84 ? 9.574 -4.667 -7.582 1.00 92.56 84 TYR A CA 1
ATOM 665 C C . TYR A 1 84 ? 10.138 -6.042 -7.217 1.00 92.56 84 TYR A C 1
ATOM 667 O O . TYR A 1 84 ? 10.574 -6.792 -8.095 1.00 92.56 84 TYR A O 1
ATOM 675 N N . PHE A 1 85 ? 10.116 -6.389 -5.932 1.00 91.94 85 PHE A N 1
ATOM 676 C CA . PHE A 1 85 ? 10.627 -7.667 -5.447 1.00 91.94 85 PHE A CA 1
ATOM 677 C C . PHE A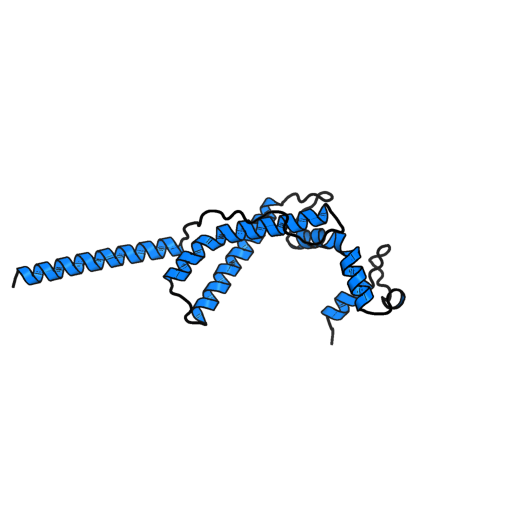 1 85 ? 9.829 -8.848 -6.015 1.00 91.94 85 PHE A C 1
ATOM 679 O O . PHE A 1 85 ? 10.397 -9.759 -6.612 1.00 91.94 85 PHE A O 1
ATOM 686 N N . TYR A 1 86 ? 8.503 -8.803 -5.904 1.00 90.12 86 TYR A N 1
ATOM 687 C CA . TYR A 1 86 ? 7.624 -9.871 -6.363 1.00 90.12 86 TYR A CA 1
ATOM 688 C C . TYR A 1 86 ? 7.736 -10.087 -7.871 1.00 90.12 86 TYR A C 1
ATOM 690 O O . TYR A 1 86 ? 7.903 -11.225 -8.314 1.00 90.12 86 TYR A O 1
ATOM 698 N N . LEU A 1 87 ? 7.667 -9.015 -8.669 1.00 89.00 87 LEU A N 1
ATOM 699 C CA . LEU A 1 87 ? 7.724 -9.162 -10.119 1.00 89.00 87 LEU A CA 1
ATOM 700 C C . LEU A 1 87 ? 9.112 -9.628 -10.578 1.00 89.00 87 LEU A C 1
ATOM 702 O O . LEU A 1 87 ? 9.183 -10.485 -11.452 1.00 89.00 87 LEU A O 1
ATOM 706 N N . SER A 1 88 ? 10.200 -9.152 -9.960 1.00 85.25 88 SER A N 1
ATOM 707 C CA . SER A 1 88 ? 11.552 -9.604 -10.325 1.00 85.25 88 SER A CA 1
ATOM 708 C C . SER A 1 88 ? 11.759 -11.104 -10.083 1.00 85.25 88 SER A C 1
ATOM 710 O O . SER A 1 88 ? 12.269 -11.792 -10.965 1.00 85.25 88 SER A O 1
ATOM 712 N N . ILE A 1 89 ? 11.274 -11.643 -8.958 1.00 86.06 89 ILE A N 1
ATOM 713 C CA . ILE A 1 89 ? 11.292 -13.092 -8.694 1.00 86.06 89 ILE A CA 1
ATOM 714 C C . ILE A 1 89 ? 10.414 -13.844 -9.693 1.00 86.06 89 ILE A C 1
ATOM 716 O O . ILE A 1 89 ? 10.845 -14.825 -10.292 1.00 86.06 89 ILE A O 1
ATOM 720 N N . ARG A 1 90 ? 9.178 -13.380 -9.917 1.00 83.88 90 ARG A N 1
ATOM 721 C CA . ARG A 1 90 ? 8.235 -14.067 -10.813 1.00 83.88 90 ARG A CA 1
ATOM 722 C C . ARG A 1 90 ? 8.732 -14.164 -12.248 1.00 83.88 90 ARG A C 1
ATOM 724 O O . ARG A 1 90 ? 8.456 -15.168 -12.900 1.00 83.88 90 ARG A O 1
ATOM 731 N N . MET A 1 91 ? 9.436 -13.146 -12.727 1.00 82.50 91 MET A N 1
ATOM 732 C CA . MET A 1 91 ? 10.033 -13.163 -14.059 1.00 82.50 91 MET A CA 1
ATOM 733 C C . MET A 1 91 ? 11.209 -14.134 -14.149 1.00 82.50 91 MET A C 1
ATOM 735 O O . MET A 1 91 ? 11.342 -14.821 -15.158 1.00 82.50 91 MET A O 1
ATOM 739 N N . ASN A 1 92 ? 12.010 -14.239 -13.086 1.00 76.06 92 ASN A N 1
ATOM 740 C CA . ASN A 1 92 ? 13.128 -15.176 -13.016 1.00 76.06 92 ASN A CA 1
ATOM 741 C C . ASN A 1 92 ? 12.666 -16.643 -12.953 1.00 76.06 92 ASN A C 1
ATOM 743 O O . ASN A 1 92 ? 13.230 -17.498 -13.625 1.00 76.06 92 ASN A O 1
ATOM 747 N N . ASP A 1 93 ? 11.612 -16.932 -12.188 1.00 77.69 93 ASP A N 1
ATOM 748 C CA . ASP A 1 93 ? 11.191 -18.311 -11.905 1.00 77.69 93 ASP A CA 1
ATOM 749 C C . ASP A 1 93 ? 10.374 -18.970 -13.026 1.00 77.69 93 ASP A C 1
ATOM 751 O O . ASP A 1 93 ? 10.208 -20.189 -13.031 1.00 77.69 93 ASP A O 1
ATOM 755 N N . LYS A 1 94 ? 9.772 -18.186 -13.927 1.00 65.81 94 LYS A N 1
ATOM 756 C CA . LYS A 1 94 ? 8.723 -18.693 -14.829 1.00 65.81 94 LYS A CA 1
ATOM 757 C C . LYS A 1 94 ? 8.957 -18.430 -16.314 1.00 65.81 94 LYS A C 1
ATOM 759 O O . LYS A 1 94 ? 8.030 -18.646 -17.090 1.00 65.81 94 LYS A O 1
ATOM 764 N N . GLU A 1 95 ? 10.123 -17.907 -16.701 1.00 69.38 95 GLU A N 1
ATOM 765 C CA . GLU A 1 95 ? 10.368 -17.372 -18.058 1.00 69.38 95 GLU A CA 1
ATOM 766 C C . GLU A 1 95 ? 9.236 -16.421 -18.522 1.00 69.38 95 GLU A C 1
ATOM 768 O O . GLU A 1 95 ? 8.954 -16.254 -19.709 1.00 69.38 95 GLU A O 1
ATOM 773 N N . MET A 1 96 ? 8.527 -15.811 -17.562 1.00 66.00 96 MET A N 1
ATOM 774 C CA . MET A 1 96 ? 7.327 -15.025 -17.815 1.00 66.00 96 MET A CA 1
ATOM 775 C C . MET A 1 96 ? 7.729 -13.587 -18.107 1.00 66.00 96 MET A C 1
ATOM 777 O O . MET A 1 96 ? 7.912 -12.784 -17.196 1.00 66.00 96 MET A O 1
ATOM 781 N N . GLY A 1 97 ? 7.814 -13.263 -19.393 1.00 75.25 97 GLY A N 1
ATOM 782 C CA . GLY A 1 97 ? 8.019 -11.902 -19.878 1.00 75.25 97 GLY A CA 1
ATOM 783 C C . GLY A 1 97 ? 9.484 -11.528 -20.090 1.00 75.25 97 GLY A C 1
ATOM 784 O O . GLY A 1 97 ? 10.419 -12.162 -19.612 1.00 75.25 97 GLY A O 1
ATOM 785 N N . THR A 1 98 ? 9.680 -10.464 -20.853 1.00 82.12 98 THR A N 1
ATOM 786 C CA . THR A 1 98 ? 10.991 -9.921 -21.209 1.00 82.12 98 THR A CA 1
ATOM 787 C C . THR A 1 98 ? 11.389 -8.781 -20.273 1.00 82.12 98 THR A C 1
ATOM 789 O O . THR A 1 98 ? 10.547 -8.155 -19.632 1.00 82.12 98 THR A O 1
ATOM 792 N N . MET A 1 99 ? 12.672 -8.401 -20.260 1.00 81.81 99 MET A N 1
ATOM 793 C CA . MET A 1 99 ? 13.114 -7.178 -19.563 1.00 81.81 99 MET A CA 1
ATOM 794 C C . MET A 1 99 ? 12.360 -5.917 -20.017 1.00 81.81 99 MET A C 1
ATOM 796 O O . MET A 1 99 ? 12.221 -4.961 -19.253 1.00 81.81 99 MET A O 1
ATOM 800 N N . LYS A 1 100 ? 11.835 -5.918 -21.247 1.00 84.25 100 LYS A N 1
ATOM 801 C CA . LYS A 1 100 ? 10.979 -4.848 -21.754 1.00 84.25 100 LYS A CA 1
ATOM 802 C C . LYS A 1 100 ? 9.617 -4.835 -21.057 1.00 84.25 100 LYS A C 1
ATOM 804 O O . LYS A 1 100 ? 9.158 -3.765 -20.665 1.00 84.25 100 LYS A O 1
ATOM 809 N N . ASP A 1 101 ? 9.009 -5.999 -20.852 1.00 85.38 101 ASP A N 1
ATOM 810 C CA . ASP A 1 101 ? 7.733 -6.126 -20.137 1.00 85.38 101 ASP A CA 1
ATOM 811 C C . ASP A 1 101 ? 7.886 -5.719 -18.670 1.00 85.38 101 ASP A C 1
ATOM 813 O O . ASP A 1 101 ? 7.073 -4.948 -18.160 1.00 85.38 101 ASP A O 1
ATOM 817 N N . PHE A 1 102 ? 8.987 -6.134 -18.028 1.00 86.94 102 PHE A N 1
ATOM 818 C CA . PHE A 1 102 ? 9.342 -5.679 -16.681 1.00 86.94 102 PHE A CA 1
ATOM 819 C C . PHE A 1 102 ? 9.381 -4.156 -16.609 1.00 86.94 102 PHE A C 1
ATOM 821 O O . PHE A 1 102 ? 8.720 -3.531 -15.782 1.00 86.94 102 PHE A O 1
ATOM 828 N N . SER A 1 103 ? 10.136 -3.547 -17.522 1.00 87.12 103 SER A N 1
ATOM 829 C CA . SER A 1 103 ? 10.309 -2.106 -17.575 1.00 87.12 103 SER A CA 1
ATOM 830 C C . SER A 1 103 ? 8.990 -1.367 -17.746 1.00 87.12 103 SER A C 1
ATOM 832 O O . SER A 1 103 ? 8.776 -0.371 -17.060 1.00 87.12 103 SER A O 1
ATOM 834 N N . LEU A 1 104 ? 8.113 -1.836 -18.634 1.00 88.06 104 LEU A N 1
ATOM 835 C CA . LEU A 1 104 ? 6.795 -1.236 -18.842 1.00 88.06 104 LEU A CA 1
ATOM 836 C C . LEU A 1 104 ? 5.907 -1.377 -17.602 1.00 88.06 104 LEU A C 1
ATOM 838 O O . LEU A 1 104 ? 5.207 -0.431 -17.244 1.00 88.06 104 LEU A O 1
ATOM 842 N N . ALA A 1 105 ? 5.962 -2.522 -16.917 1.00 90.12 105 ALA A N 1
ATOM 843 C CA . ALA A 1 105 ? 5.224 -2.736 -15.679 1.00 90.12 105 ALA A CA 1
ATOM 844 C C . ALA A 1 105 ? 5.684 -1.776 -14.571 1.00 90.12 105 ALA A C 1
ATOM 846 O O . ALA A 1 105 ? 4.841 -1.179 -13.900 1.00 90.12 105 ALA A O 1
ATOM 847 N N . THR A 1 106 ? 6.999 -1.556 -14.435 1.00 92.56 106 THR A N 1
ATOM 848 C CA . THR A 1 106 ? 7.562 -0.699 -13.374 1.00 92.56 106 THR A CA 1
ATOM 849 C C . THR A 1 106 ? 7.060 0.744 -13.430 1.00 92.56 106 THR A C 1
ATOM 851 O O . THR A 1 106 ? 6.945 1.387 -12.389 1.00 92.56 106 THR A O 1
ATOM 854 N N . GLU A 1 107 ? 6.674 1.239 -14.613 1.00 94.06 107 GLU A N 1
ATOM 855 C CA . GLU A 1 107 ? 6.104 2.585 -14.767 1.00 94.06 107 GLU A CA 1
ATOM 856 C C . GLU A 1 107 ? 4.764 2.755 -14.029 1.00 94.06 107 GLU A C 1
ATOM 858 O O . GLU A 1 107 ? 4.356 3.876 -13.725 1.00 94.06 107 GLU A O 1
ATOM 863 N N . ASN A 1 108 ? 4.080 1.655 -13.706 1.00 94.62 108 ASN A N 1
ATOM 864 C CA . ASN A 1 108 ? 2.801 1.667 -12.999 1.00 94.62 108 ASN A CA 1
ATOM 865 C C . ASN A 1 108 ? 2.944 1.455 -11.488 1.00 94.62 108 ASN A C 1
ATOM 867 O O . ASN A 1 108 ? 1.994 1.717 -10.755 1.00 94.62 108 ASN A O 1
ATOM 871 N N . PHE A 1 109 ? 4.104 1.006 -10.996 1.00 94.94 109 PHE A N 1
ATOM 872 C CA . PHE A 1 109 ? 4.244 0.597 -9.596 1.00 94.94 109 PHE A CA 1
ATOM 873 C C . PHE A 1 109 ? 3.975 1.738 -8.628 1.00 94.94 109 PHE A C 1
ATOM 875 O O . PHE A 1 109 ? 3.136 1.594 -7.745 1.00 94.94 109 PHE A O 1
ATOM 882 N N . LYS A 1 110 ? 4.625 2.886 -8.814 1.00 94.50 110 LYS A N 1
ATOM 883 C CA . LYS A 1 110 ? 4.418 4.047 -7.945 1.00 94.50 110 LYS A CA 1
ATOM 884 C C . LYS A 1 110 ? 2.989 4.615 -8.027 1.00 94.50 110 LYS A C 1
ATOM 886 O O . LYS A 1 110 ? 2.384 4.785 -6.970 1.00 94.50 110 LYS A O 1
ATOM 891 N N . PRO A 1 111 ? 2.415 4.879 -9.221 1.00 94.56 111 PRO A N 1
ATOM 892 C CA . PRO A 1 111 ? 1.009 5.269 -9.368 1.00 94.56 111 PRO A CA 1
ATOM 893 C C . PRO A 1 111 ? 0.029 4.354 -8.626 1.00 94.56 111 PRO A C 1
ATOM 895 O O . PRO A 1 111 ? -0.749 4.839 -7.807 1.00 94.56 111 PRO A O 1
ATOM 898 N N . ILE A 1 112 ? 0.116 3.041 -8.860 1.00 94.62 112 ILE A N 1
ATOM 899 C CA . ILE A 1 112 ? -0.778 2.048 -8.250 1.00 94.62 112 ILE A CA 1
ATOM 900 C C . ILE A 1 112 ? -0.546 1.971 -6.743 1.00 94.62 112 ILE A C 1
ATOM 902 O O . ILE A 1 112 ? -1.496 1.927 -5.974 1.00 94.62 112 ILE A O 1
ATOM 906 N N . SER A 1 113 ? 0.709 1.994 -6.292 1.00 95.94 113 SER A N 1
ATOM 907 C CA . SER A 1 113 ? 1.015 1.905 -4.861 1.00 95.94 113 SER A CA 1
ATOM 908 C C . SER A 1 113 ? 0.444 3.087 -4.082 1.00 95.94 113 SER A C 1
ATOM 910 O O . SER A 1 113 ? -0.101 2.891 -3.001 1.00 95.94 113 SER A O 1
ATOM 912 N N . ASN A 1 114 ? 0.505 4.299 -4.643 1.00 95.19 114 ASN A N 1
ATOM 913 C CA . ASN A 1 114 ? -0.109 5.480 -4.036 1.00 95.19 114 ASN A CA 1
ATOM 914 C C . ASN A 1 114 ? -1.633 5.345 -3.930 1.00 95.19 114 ASN A C 1
ATOM 916 O O . ASN A 1 114 ? -2.201 5.658 -2.886 1.00 95.19 114 ASN A O 1
ATOM 920 N N . GLU A 1 115 ? -2.285 4.885 -4.997 1.00 94.62 115 GLU A N 1
ATOM 921 C CA . GLU A 1 115 ? -3.735 4.682 -5.033 1.00 94.62 115 GLU A CA 1
ATOM 922 C C . GLU A 1 115 ? -4.182 3.604 -4.040 1.00 94.62 115 GLU A C 1
ATOM 924 O O . GLU A 1 115 ? -5.063 3.848 -3.218 1.00 94.62 115 GLU A O 1
ATOM 929 N N . VAL A 1 116 ? -3.535 2.436 -4.058 1.00 93.75 116 VAL A N 1
ATOM 930 C CA . VAL A 1 116 ? -3.848 1.331 -3.143 1.00 93.75 116 VAL A CA 1
ATOM 931 C C . VAL A 1 116 ? -3.651 1.767 -1.694 1.00 93.75 116 VAL A C 1
ATOM 933 O O . VAL A 1 116 ? -4.507 1.493 -0.855 1.00 93.75 116 VAL A O 1
ATOM 936 N N . SER A 1 117 ? -2.565 2.483 -1.386 1.00 94.81 117 SER A N 1
ATOM 937 C CA . SER A 1 117 ? -2.358 3.040 -0.047 1.00 94.81 117 SER A CA 1
ATOM 938 C C . SER A 1 117 ? -3.436 4.040 0.345 1.00 94.81 117 SER A C 1
ATOM 940 O O . SER A 1 117 ? -3.878 4.011 1.490 1.00 94.81 117 SER A O 1
ATOM 942 N N . LEU A 1 118 ? -3.877 4.902 -0.573 1.00 94.62 118 LEU A N 1
ATOM 943 C CA . LEU A 1 118 ? -4.951 5.852 -0.304 1.00 94.62 118 LEU A CA 1
ATOM 944 C C . LEU A 1 118 ? -6.246 5.129 0.064 1.00 94.62 118 LEU A C 1
ATOM 946 O O . LEU A 1 118 ? -6.744 5.326 1.171 1.00 94.62 118 LEU A O 1
ATOM 950 N N . ILE A 1 119 ? -6.725 4.244 -0.812 1.00 93.88 119 ILE A N 1
ATOM 951 C CA . ILE A 1 119 ? -7.970 3.490 -0.614 1.00 93.88 119 ILE A CA 1
ATOM 952 C C . ILE A 1 119 ? -7.906 2.690 0.692 1.00 93.88 119 ILE A C 1
ATOM 954 O O . ILE A 1 119 ? -8.851 2.693 1.481 1.00 93.88 119 ILE A O 1
ATOM 958 N N . PHE A 1 120 ? -6.774 2.033 0.954 1.00 92.25 120 PHE A N 1
ATOM 959 C CA . PHE A 1 120 ? -6.584 1.224 2.152 1.00 92.25 120 PHE A CA 1
ATOM 960 C C . PHE A 1 120 ? -6.626 2.054 3.442 1.00 92.25 120 PHE A C 1
ATOM 962 O O . PHE A 1 120 ? -7.345 1.703 4.378 1.00 92.25 120 PHE A O 1
ATOM 969 N N . ILE A 1 121 ? -5.887 3.167 3.504 1.00 93.25 121 ILE A N 1
ATOM 970 C CA . ILE A 1 121 ? -5.864 4.029 4.694 1.00 93.25 121 ILE A CA 1
ATOM 971 C C . ILE A 1 121 ? -7.217 4.719 4.895 1.00 93.25 121 ILE A C 1
ATOM 973 O O . ILE A 1 121 ? -7.683 4.807 6.030 1.00 93.25 121 ILE A O 1
ATOM 977 N N . GLU A 1 122 ? -7.884 5.148 3.822 1.00 92.31 122 GLU A N 1
ATOM 978 C CA . GLU A 1 122 ? -9.222 5.743 3.899 1.00 92.31 122 GLU A CA 1
ATOM 979 C C . GLU A 1 122 ? -10.277 4.755 4.398 1.00 92.31 122 GLU A C 1
ATOM 981 O O . GLU A 1 122 ? -11.089 5.117 5.251 1.00 92.31 122 GLU A O 1
ATOM 986 N N . ALA A 1 123 ? -10.233 3.501 3.939 1.00 90.38 123 ALA A N 1
ATOM 987 C CA . ALA A 1 123 ? -11.108 2.447 4.442 1.00 90.38 123 ALA A CA 1
ATOM 988 C C . ALA A 1 123 ? -10.917 2.236 5.954 1.00 90.38 123 ALA A C 1
ATOM 990 O O . ALA A 1 123 ? -11.895 2.120 6.696 1.00 90.38 123 ALA A O 1
ATOM 991 N N . ILE A 1 124 ? -9.667 2.251 6.436 1.00 90.12 124 ILE A N 1
ATOM 992 C CA . ILE A 1 124 ? -9.381 2.100 7.868 1.00 90.12 124 ILE A CA 1
ATOM 993 C C . ILE A 1 124 ? -9.846 3.322 8.671 1.00 90.12 124 ILE A C 1
ATOM 995 O O . ILE A 1 124 ? -10.489 3.165 9.711 1.00 90.12 124 ILE A O 1
ATOM 999 N N . GLU A 1 125 ? -9.569 4.538 8.196 1.00 90.12 125 GLU A N 1
ATOM 1000 C CA . GLU A 1 125 ? -10.054 5.766 8.835 1.00 90.12 125 GLU A CA 1
ATOM 1001 C C . GLU A 1 125 ? -11.584 5.824 8.898 1.00 90.12 125 GLU A C 1
ATOM 1003 O O . GLU A 1 125 ? -12.136 6.314 9.886 1.00 90.12 125 GLU A O 1
ATOM 1008 N N . ASN A 1 126 ? -12.276 5.316 7.874 1.00 88.50 126 ASN A N 1
ATOM 1009 C CA . ASN A 1 126 ? -13.733 5.271 7.861 1.00 88.50 126 ASN A CA 1
ATOM 1010 C C . ASN A 1 126 ? -14.290 4.411 9.001 1.00 88.50 126 ASN A C 1
ATOM 1012 O O . ASN A 1 126 ? -15.240 4.828 9.657 1.00 88.50 126 ASN A O 1
ATOM 1016 N N . ILE A 1 127 ? -13.670 3.267 9.299 1.00 85.94 127 ILE A N 1
ATOM 1017 C CA . ILE A 1 127 ? -14.092 2.397 10.411 1.00 85.94 127 ILE A CA 1
ATOM 1018 C C . ILE A 1 127 ? -13.818 3.052 11.763 1.00 85.94 127 ILE A C 1
ATOM 1020 O O . ILE A 1 127 ? -14.619 2.924 12.681 1.00 85.94 127 ILE A O 1
ATOM 1024 N N . ILE A 1 128 ? -12.704 3.778 11.902 1.00 85.62 128 ILE A N 1
ATOM 1025 C CA . ILE A 1 128 ? -12.398 4.500 13.149 1.00 85.62 128 ILE A CA 1
ATOM 1026 C C . ILE A 1 128 ? -13.474 5.556 13.438 1.00 85.62 128 ILE A C 1
ATOM 1028 O O . ILE A 1 128 ? -13.833 5.779 14.594 1.00 85.62 128 ILE A O 1
ATOM 1032 N N . LYS A 1 129 ? -13.993 6.209 12.392 1.00 85.12 129 LYS A N 1
ATOM 1033 C CA . LYS A 1 129 ? -15.077 7.196 12.501 1.00 85.12 129 LYS A CA 1
ATOM 1034 C C . LYS A 1 129 ? -16.450 6.546 12.668 1.00 85.12 129 LYS A C 1
ATOM 1036 O O . LYS A 1 129 ? -17.290 7.101 13.368 1.00 85.12 129 LYS A O 1
ATOM 1041 N N . ASN A 1 130 ? -16.655 5.387 12.048 1.00 83.50 130 ASN A N 1
ATOM 1042 C CA . ASN A 1 130 ? -17.900 4.626 12.048 1.00 83.50 130 ASN A CA 1
ATOM 1043 C C . ASN A 1 130 ? -17.662 3.233 12.651 1.00 83.50 130 ASN A C 1
ATOM 1045 O O . ASN A 1 130 ? -17.663 2.232 11.921 1.00 83.50 130 ASN A O 1
ATOM 1049 N N . PRO A 1 131 ? -17.437 3.149 13.977 1.00 71.69 131 PRO A N 1
ATOM 1050 C CA . PRO A 1 131 ? -17.323 1.860 14.643 1.00 71.69 131 PRO A CA 1
ATOM 1051 C C . PRO A 1 131 ? -18.605 1.064 14.358 1.00 71.69 131 PRO A C 1
ATOM 1053 O O . PRO A 1 131 ? -19.684 1.651 14.312 1.00 71.69 131 PRO A O 1
ATOM 1056 N N . HIS A 1 132 ? -18.483 -0.246 14.125 1.00 70.81 132 HIS A N 1
ATOM 1057 C CA . HIS A 1 132 ? -19.546 -1.180 13.687 1.00 70.81 132 HIS A CA 1
ATOM 1058 C C . HIS A 1 132 ? -19.785 -1.317 12.171 1.00 70.81 132 HIS A C 1
ATOM 1060 O O . HIS A 1 132 ? -20.590 -2.157 11.773 1.00 70.81 132 HIS A O 1
ATOM 1066 N N . GLN A 1 133 ? -19.078 -0.578 11.309 1.00 72.00 133 GLN A N 1
ATOM 1067 C CA . GLN A 1 133 ? -19.074 -0.869 9.868 1.00 72.00 133 GLN A CA 1
ATOM 1068 C C . GLN A 1 133 ? -17.977 -1.870 9.482 1.00 72.00 133 GLN A C 1
ATOM 1070 O O . GLN A 1 133 ? -16.883 -1.875 10.050 1.00 72.00 133 GLN A O 1
ATOM 1075 N N . ALA A 1 134 ? -18.269 -2.706 8.482 1.00 71.06 134 ALA A N 1
ATOM 1076 C CA . ALA A 1 134 ? -17.275 -3.572 7.858 1.00 71.06 134 ALA A CA 1
ATOM 1077 C C . ALA A 1 134 ? -16.208 -2.747 7.118 1.00 71.06 134 ALA A C 1
ATOM 1079 O O . ALA A 1 134 ? -16.467 -1.627 6.672 1.00 71.06 134 ALA A O 1
ATOM 1080 N N . ILE A 1 135 ? -15.016 -3.328 6.942 1.00 75.56 135 ILE A N 1
ATOM 1081 C CA . ILE A 1 135 ? -13.965 -2.723 6.117 1.00 75.56 135 ILE A CA 1
ATOM 1082 C C . ILE A 1 135 ? -14.398 -2.793 4.656 1.00 75.56 135 ILE A C 1
ATOM 1084 O O . ILE A 1 135 ? -14.304 -3.843 4.025 1.00 75.56 135 ILE A O 1
ATOM 1088 N N . ILE A 1 136 ? -14.873 -1.670 4.132 1.00 80.00 136 ILE A N 1
ATOM 1089 C CA . ILE A 1 136 ? -15.230 -1.506 2.726 1.00 80.00 136 ILE A CA 1
ATOM 1090 C C . ILE A 1 136 ? -14.400 -0.380 2.120 1.00 80.00 136 ILE A C 1
ATOM 1092 O O . ILE A 1 136 ? -14.028 0.571 2.811 1.00 80.00 136 ILE A O 1
ATOM 1096 N N . ALA A 1 137 ? -14.099 -0.494 0.827 1.00 77.88 137 ALA A N 1
ATOM 1097 C CA . ALA A 1 137 ? -13.517 0.614 0.087 1.00 77.88 137 ALA A CA 1
ATOM 1098 C C . ALA A 1 137 ? -14.502 1.791 0.096 1.00 77.88 137 ALA A C 1
ATOM 1100 O O . ALA A 1 137 ? -15.695 1.612 -0.147 1.00 77.88 137 ALA A O 1
ATOM 1101 N N . VAL A 1 138 ? -13.996 2.980 0.414 1.00 82.94 138 VAL A N 1
ATOM 1102 C CA . VAL A 1 138 ? -14.790 4.221 0.482 1.00 82.94 138 VAL A CA 1
ATOM 1103 C C . VAL A 1 138 ? -14.594 5.120 -0.735 1.00 82.94 138 VAL A C 1
ATOM 1105 O O . VAL A 1 138 ? -15.274 6.133 -0.874 1.00 82.94 138 VAL A O 1
ATOM 1108 N N . SER A 1 139 ? -13.668 4.743 -1.609 1.00 83.00 139 SER A N 1
ATOM 1109 C CA . SER A 1 139 ? -13.329 5.431 -2.843 1.00 83.00 139 SER A CA 1
ATOM 1110 C C . SER A 1 139 ? -13.104 4.396 -3.944 1.00 83.00 139 SER A C 1
ATOM 1112 O O . SER A 1 139 ? -12.504 3.341 -3.713 1.00 83.00 139 SER A O 1
ATOM 1114 N N . ASP A 1 140 ? -13.624 4.695 -5.134 1.00 87.38 140 ASP A N 1
ATOM 1115 C CA . ASP A 1 140 ? -13.322 3.920 -6.333 1.00 87.38 140 ASP A CA 1
ATOM 1116 C C . ASP A 1 140 ? -11.878 4.190 -6.781 1.00 87.38 140 ASP A C 1
ATOM 1118 O O . ASP A 1 140 ? -11.363 5.298 -6.576 1.00 87.38 140 ASP A O 1
ATOM 1122 N N . PRO A 1 141 ? -11.219 3.216 -7.434 1.00 87.31 141 PRO A N 1
ATOM 1123 C CA . PRO A 1 141 ? -9.944 3.455 -8.090 1.00 87.31 141 PRO A CA 1
ATOM 1124 C C . PRO A 1 141 ? -10.041 4.618 -9.088 1.00 87.31 141 PRO A C 1
ATOM 1126 O O . PRO A 1 141 ? -10.940 4.673 -9.928 1.00 87.31 141 PRO A O 1
ATOM 1129 N N . SER A 1 142 ? -9.071 5.524 -9.023 1.00 89.31 142 SER A N 1
ATOM 1130 C CA . SER A 1 142 ? -8.861 6.630 -9.952 1.00 89.31 142 SER A CA 1
ATOM 1131 C C . SER A 1 142 ? -7.403 6.606 -10.436 1.00 89.31 142 SER A C 1
ATOM 1133 O O . SER A 1 142 ? -6.578 7.410 -9.972 1.00 89.31 142 SER A O 1
ATOM 1135 N N . PRO A 1 143 ? -7.067 5.708 -11.384 1.00 85.12 143 PRO A N 1
ATOM 1136 C CA . PRO A 1 143 ? -5.687 5.432 -11.748 1.00 85.12 143 PRO A CA 1
ATOM 1137 C C . PRO A 1 143 ? -4.986 6.678 -12.279 1.00 85.12 143 PRO A C 1
ATOM 1139 O O . PRO A 1 143 ? -5.471 7.360 -13.185 1.00 85.12 143 PRO A O 1
ATOM 1142 N N . THR A 1 144 ? -3.805 6.964 -11.737 1.00 89.00 144 THR A N 1
ATOM 1143 C CA . THR A 1 144 ? -2.965 8.057 -12.238 1.00 89.00 144 THR A CA 1
ATOM 1144 C C . THR A 1 144 ? -2.072 7.584 -13.381 1.00 89.00 144 THR A C 1
ATOM 1146 O O . THR A 1 144 ? -1.802 6.393 -13.541 1.00 89.00 144 THR A O 1
ATOM 1149 N N . LEU A 1 145 ? -1.617 8.529 -14.210 1.00 92.56 145 LEU A N 1
ATOM 1150 C CA . LEU A 1 145 ? -0.741 8.219 -15.338 1.00 92.56 145 LEU A CA 1
ATOM 1151 C C . LEU A 1 145 ? 0.540 7.518 -14.871 1.00 92.56 145 LEU A C 1
ATOM 1153 O O . LEU A 1 145 ? 1.148 7.886 -13.861 1.00 92.56 145 LEU A O 1
ATOM 1157 N N . LYS A 1 146 ? 0.979 6.547 -15.675 1.00 93.12 146 LYS A N 1
ATOM 1158 C CA . LYS A 1 146 ? 2.261 5.865 -15.501 1.00 93.12 146 LYS A CA 1
ATOM 1159 C C . LYS A 1 146 ? 3.427 6.859 -15.431 1.00 93.12 146 LYS A C 1
ATOM 1161 O O . LYS A 1 146 ? 3.435 7.873 -16.131 1.00 93.12 146 LYS A O 1
ATOM 1166 N N . GLN A 1 147 ? 4.423 6.555 -14.605 1.00 90.94 147 GLN A N 1
ATOM 1167 C CA . GLN A 1 147 ? 5.597 7.398 -14.381 1.00 90.94 147 GLN A CA 1
ATOM 1168 C C . GLN A 1 147 ? 6.850 6.716 -14.915 1.00 90.94 147 GLN A C 1
ATOM 1170 O O . GLN A 1 147 ? 7.136 5.570 -14.592 1.00 90.94 147 GLN A O 1
ATOM 1175 N N . GLU A 1 148 ? 7.622 7.436 -15.721 1.00 88.75 148 GLU A N 1
ATOM 1176 C CA . GLU A 1 148 ? 8.860 6.902 -16.279 1.00 88.75 148 GLU A CA 1
ATOM 1177 C C . GLU A 1 148 ? 9.896 6.630 -15.172 1.00 88.75 148 GLU A C 1
ATOM 1179 O O . GLU A 1 148 ? 10.187 7.502 -14.348 1.00 88.75 148 GLU A O 1
ATOM 1184 N N . THR A 1 149 ? 10.478 5.430 -15.167 1.00 89.19 149 THR A N 1
ATOM 1185 C CA . THR A 1 149 ? 11.420 4.978 -14.134 1.00 89.19 149 THR A CA 1
ATOM 1186 C C . THR A 1 149 ? 12.861 5.026 -14.636 1.00 89.19 149 THR A C 1
ATOM 1188 O O . THR A 1 149 ? 13.131 5.121 -15.835 1.00 89.19 149 THR A O 1
ATOM 1191 N N . SER A 1 150 ? 13.836 4.931 -13.727 1.00 87.00 150 SER A N 1
ATOM 1192 C CA . SER A 1 150 ? 15.251 4.799 -14.110 1.00 87.00 150 SER A CA 1
ATOM 1193 C C . SER A 1 150 ? 15.502 3.556 -14.974 1.00 87.00 150 SER A C 1
ATOM 1195 O O . SER A 1 150 ? 16.346 3.591 -15.868 1.00 87.00 150 SER A O 1
ATOM 1197 N N . ILE A 1 151 ? 14.734 2.485 -14.744 1.00 85.12 151 ILE A N 1
ATOM 1198 C CA . ILE A 1 151 ? 14.795 1.242 -15.520 1.00 85.12 151 ILE A CA 1
ATOM 1199 C C . ILE A 1 151 ? 14.306 1.497 -16.947 1.00 85.12 151 ILE A C 1
ATOM 1201 O O . ILE A 1 151 ? 15.020 1.176 -17.900 1.00 85.12 151 ILE A O 1
ATOM 1205 N N . SER A 1 152 ? 13.146 2.146 -17.109 1.00 84.38 152 SER A N 1
ATOM 1206 C CA . SER A 1 152 ? 12.603 2.411 -18.444 1.00 84.38 152 SER A CA 1
ATOM 1207 C C . SER A 1 152 ? 13.411 3.433 -19.235 1.00 84.38 152 SER A C 1
ATOM 1209 O O . SER A 1 152 ? 13.632 3.241 -20.433 1.00 84.38 152 SER A O 1
ATOM 1211 N N . LYS A 1 153 ? 13.985 4.442 -18.570 1.00 86.56 153 LYS A N 1
ATOM 1212 C CA . LYS A 1 153 ? 14.972 5.353 -19.179 1.00 86.56 153 LYS A CA 1
ATOM 1213 C C . LYS A 1 153 ? 16.224 4.614 -19.651 1.00 86.56 153 LYS A C 1
ATOM 1215 O O . LYS A 1 153 ? 16.698 4.853 -20.763 1.00 86.56 153 LYS A O 1
ATOM 1220 N N . GLY A 1 154 ? 16.759 3.715 -18.823 1.00 83.44 154 GLY A N 1
ATOM 1221 C CA . GLY A 1 154 ? 17.945 2.922 -19.149 1.00 83.44 154 GLY A CA 1
ATOM 1222 C C . GLY A 1 154 ? 17.743 2.042 -20.384 1.00 83.44 154 GLY A C 1
ATOM 1223 O O . GLY A 1 154 ? 18.588 2.044 -21.283 1.00 83.44 154 GLY A O 1
ATOM 1224 N N . LEU A 1 155 ? 16.596 1.360 -20.460 1.00 86.00 155 LEU A N 1
ATOM 1225 C CA . LEU A 1 155 ? 16.216 0.510 -21.593 1.00 86.00 155 LEU A CA 1
ATOM 1226 C C . LEU A 1 155 ? 16.008 1.302 -22.886 1.00 86.00 155 LEU A C 1
ATOM 1228 O O . LEU A 1 155 ? 16.564 0.934 -23.920 1.00 86.00 155 LEU A O 1
ATOM 1232 N N . LYS A 1 156 ? 15.297 2.435 -22.837 1.00 85.44 156 LYS A N 1
ATOM 1233 C CA . LYS A 1 156 ? 15.137 3.313 -24.012 1.00 85.44 156 LYS A CA 1
ATOM 1234 C C . LYS A 1 156 ? 16.487 3.758 -24.569 1.00 85.44 156 LYS A C 1
ATOM 1236 O O . LYS A 1 156 ? 16.730 3.649 -25.769 1.00 85.44 156 LYS A O 1
ATOM 1241 N N . LYS A 1 157 ? 17.404 4.181 -23.692 1.00 87.50 157 LYS A N 1
ATOM 1242 C CA . LYS A 1 157 ? 18.749 4.611 -24.094 1.00 87.50 157 LYS A CA 1
ATOM 1243 C C . LYS A 1 157 ? 19.551 3.479 -24.746 1.00 87.50 157 LYS A C 1
ATOM 1245 O O . LYS A 1 157 ? 20.253 3.714 -25.727 1.00 87.50 157 LYS A O 1
ATOM 1250 N N . THR A 1 158 ? 19.451 2.251 -24.234 1.00 83.62 158 THR A N 1
ATOM 1251 C CA . THR A 1 158 ? 20.133 1.091 -24.838 1.00 83.62 158 THR A CA 1
ATOM 1252 C C . THR A 1 158 ? 19.533 0.716 -26.193 1.00 83.62 158 THR A C 1
ATOM 1254 O O . THR A 1 158 ? 20.284 0.444 -27.132 1.00 83.62 158 THR A O 1
ATOM 1257 N N . GLU A 1 159 ? 18.207 0.777 -26.344 1.00 87.44 159 GLU A N 1
ATOM 1258 C CA . GLU A 1 159 ? 17.538 0.566 -27.634 1.00 87.44 159 GLU A CA 1
ATOM 1259 C C . GLU A 1 159 ? 17.954 1.614 -28.682 1.00 87.44 159 GLU A C 1
ATOM 1261 O O . GLU A 1 159 ? 18.213 1.268 -29.838 1.00 87.44 159 GLU A O 1
ATOM 1266 N N . GLU A 1 160 ? 18.053 2.888 -28.297 1.00 89.00 160 GLU A N 1
ATOM 1267 C CA . GLU A 1 160 ? 18.499 3.975 -29.178 1.00 89.00 160 GLU A CA 1
ATOM 1268 C C . GLU A 1 160 ? 19.938 3.781 -29.663 1.00 89.00 160 GLU A C 1
ATOM 1270 O O . GLU A 1 160 ? 20.213 3.907 -30.860 1.00 89.00 160 GLU A O 1
ATOM 1275 N N . VAL A 1 161 ? 20.854 3.429 -28.756 1.00 89.25 161 VAL A N 1
ATOM 1276 C CA . VAL A 1 161 ? 22.251 3.130 -29.103 1.00 89.25 161 VAL A CA 1
ATOM 1277 C C . VAL A 1 161 ? 22.322 1.937 -30.056 1.00 89.25 161 VAL A C 1
ATOM 1279 O O . VAL A 1 161 ? 22.988 2.015 -31.088 1.00 89.25 161 VAL A O 1
ATOM 1282 N N . GLY A 1 162 ? 21.574 0.864 -29.783 1.00 87.94 162 GLY A N 1
ATOM 1283 C CA . GLY A 1 162 ? 21.520 -0.305 -30.661 1.00 87.94 162 GLY A CA 1
ATOM 1284 C C . GLY A 1 162 ? 21.007 0.019 -32.070 1.00 87.94 162 GLY A C 1
ATOM 1285 O O . GLY A 1 162 ? 21.545 -0.484 -33.059 1.00 87.94 162 GLY A O 1
ATOM 1286 N N . LYS A 1 163 ? 20.003 0.899 -32.193 1.00 92.19 163 LYS A N 1
ATOM 1287 C CA . LYS A 1 163 ? 19.503 1.381 -33.496 1.00 92.19 163 LYS A CA 1
ATOM 1288 C C . LYS A 1 163 ? 20.547 2.207 -34.248 1.00 92.19 163 LYS A C 1
ATOM 1290 O O . LYS A 1 163 ? 20.699 2.013 -35.457 1.00 92.19 163 LYS A O 1
ATOM 1295 N N . LYS A 1 164 ? 21.283 3.087 -33.558 1.00 91.06 164 LYS A N 1
ATOM 1296 C CA . LYS A 1 164 ? 22.375 3.867 -34.165 1.00 91.06 164 LYS A CA 1
ATOM 1297 C C . LYS A 1 164 ? 23.473 2.957 -34.708 1.00 91.06 164 LYS A C 1
ATOM 1299 O O . LYS A 1 164 ? 23.771 3.039 -35.895 1.00 91.06 164 LYS A O 1
ATOM 1304 N N . ILE A 1 165 ? 23.959 2.012 -33.900 1.00 90.44 165 ILE A N 1
ATOM 1305 C CA . ILE A 1 165 ? 24.992 1.047 -34.315 1.00 90.44 165 ILE A CA 1
ATOM 1306 C C . ILE A 1 165 ? 24.531 0.240 -35.535 1.00 90.44 165 ILE A C 1
ATOM 1308 O O . ILE A 1 165 ? 25.278 0.102 -36.503 1.00 90.44 165 ILE A O 1
ATOM 1312 N N . LYS A 1 166 ? 23.286 -0.261 -35.541 1.00 91.94 166 LYS A N 1
ATOM 1313 C CA . LYS A 1 166 ? 22.734 -0.986 -36.702 1.00 91.94 166 LYS A CA 1
ATOM 1314 C C . LYS A 1 166 ? 22.701 -0.128 -37.966 1.00 91.94 166 LYS A C 1
ATOM 1316 O O . LYS A 1 166 ? 23.008 -0.624 -39.047 1.00 91.94 166 LYS A O 1
ATOM 1321 N N . THR A 1 167 ? 22.332 1.142 -37.830 1.00 92.94 167 THR A N 1
ATOM 1322 C CA . THR A 1 167 ? 22.258 2.085 -38.953 1.00 92.94 167 THR A CA 1
ATOM 1323 C C . THR A 1 167 ? 23.648 2.380 -39.513 1.00 92.94 167 THR A C 1
ATOM 1325 O O . THR A 1 167 ? 23.856 2.285 -40.719 1.00 92.94 167 THR A O 1
ATOM 1328 N N . GLU A 1 168 ? 24.621 2.659 -38.646 1.00 91.00 168 GLU A N 1
ATOM 1329 C CA . GLU A 1 168 ? 26.014 2.899 -39.039 1.00 91.00 168 GLU A CA 1
ATOM 1330 C C . GLU A 1 168 ? 26.648 1.665 -39.687 1.00 91.00 168 GLU A C 1
ATOM 1332 O O . GLU A 1 168 ? 27.268 1.774 -40.743 1.00 91.00 168 GLU A O 1
ATOM 1337 N N . THR A 1 169 ? 26.415 0.479 -39.120 1.00 91.44 169 THR A N 1
ATOM 1338 C CA . THR A 1 169 ? 26.894 -0.792 -39.685 1.00 91.44 169 THR A CA 1
ATOM 1339 C C . THR A 1 169 ? 26.320 -1.026 -41.081 1.00 91.44 169 THR A C 1
ATOM 1341 O O . THR A 1 169 ? 27.048 -1.404 -41.997 1.00 91.44 169 THR A O 1
ATOM 1344 N N . LYS A 1 170 ? 25.021 -0.762 -41.274 1.00 93.06 170 LYS A N 1
ATOM 1345 C CA . LYS A 1 170 ? 24.374 -0.881 -42.585 1.00 93.06 170 LYS A CA 1
ATOM 1346 C C . LYS A 1 170 ? 24.986 0.088 -43.600 1.00 93.06 170 LYS A C 1
ATOM 1348 O O . LYS A 1 170 ? 25.370 -0.340 -44.682 1.00 93.06 170 LYS A O 1
ATOM 1353 N N . ASN A 1 171 ? 25.157 1.355 -43.222 1.00 91.12 171 ASN A N 1
ATOM 1354 C CA . ASN A 1 171 ? 25.777 2.368 -44.080 1.00 91.12 171 ASN A CA 1
ATOM 1355 C C . ASN A 1 171 ? 27.223 2.006 -44.453 1.00 91.12 171 ASN A C 1
ATOM 1357 O O . ASN A 1 171 ? 27.645 2.219 -45.588 1.00 91.12 171 ASN A O 1
ATOM 1361 N N . PHE A 1 172 ? 27.982 1.439 -43.513 1.00 91.31 172 PHE A N 1
ATOM 1362 C CA . PHE A 1 172 ? 29.338 0.959 -43.759 1.00 91.31 172 PHE A CA 1
ATOM 1363 C C . PHE A 1 172 ? 29.363 -0.193 -44.775 1.00 91.31 172 PHE A C 1
ATOM 1365 O O . PHE A 1 172 ? 30.115 -0.132 -45.748 1.00 91.31 172 PHE A O 1
ATOM 1372 N N . ILE A 1 173 ? 28.501 -1.201 -44.601 1.00 92.06 173 ILE A N 1
ATOM 1373 C CA . ILE A 1 173 ? 28.378 -2.334 -45.533 1.00 92.06 173 ILE A CA 1
ATOM 1374 C C . ILE A 1 173 ? 27.957 -1.855 -46.929 1.00 92.06 173 ILE A C 1
ATOM 1376 O O . ILE A 1 173 ? 28.548 -2.275 -47.924 1.00 92.06 173 ILE A O 1
ATOM 1380 N N . ASP A 1 174 ? 26.973 -0.960 -47.015 1.00 92.19 174 ASP A N 1
ATOM 1381 C CA . ASP A 1 174 ? 26.491 -0.420 -48.289 1.00 92.19 174 ASP A CA 1
ATOM 1382 C C . ASP A 1 174 ? 27.582 0.397 -49.006 1.00 92.19 174 ASP A C 1
ATOM 1384 O O . ASP A 1 174 ? 27.710 0.325 -50.228 1.00 92.19 174 ASP A O 1
ATOM 1388 N N . ASN A 1 175 ? 28.428 1.114 -48.260 1.00 90.12 175 ASN A N 1
ATOM 1389 C CA . ASN A 1 175 ? 29.586 1.815 -48.817 1.00 90.12 175 ASN A CA 1
ATOM 1390 C C . ASN A 1 175 ? 30.680 0.866 -49.324 1.00 90.12 175 ASN A C 1
ATOM 1392 O O . ASN A 1 175 ? 31.307 1.173 -50.337 1.00 90.12 175 ASN A O 1
ATOM 1396 N N . ILE A 1 176 ? 30.912 -0.274 -48.665 1.00 87.56 176 ILE A N 1
ATOM 1397 C CA . ILE A 1 176 ? 31.830 -1.306 -49.175 1.00 87.56 176 ILE A CA 1
ATOM 1398 C C . ILE A 1 176 ? 31.286 -1.885 -50.484 1.00 87.56 176 ILE A C 1
ATOM 1400 O O . ILE A 1 176 ? 32.013 -1.928 -51.470 1.00 87.56 176 ILE A O 1
ATOM 1404 N N . LYS A 1 177 ? 30.000 -2.252 -50.528 1.00 85.50 177 LYS A N 1
ATOM 1405 C CA . LYS A 1 177 ? 29.349 -2.811 -51.728 1.00 85.50 177 LYS A CA 1
ATOM 1406 C C . LYS A 1 177 ? 29.307 -1.867 -52.931 1.00 85.50 177 LYS A C 1
ATOM 1408 O O . LYS A 1 177 ? 29.064 -2.323 -54.033 1.00 85.50 177 LYS A O 1
ATOM 1413 N N . ARG A 1 178 ? 29.465 -0.556 -52.732 1.00 80.50 178 ARG A N 1
ATOM 1414 C CA . ARG A 1 178 ? 29.558 0.423 -53.831 1.00 80.50 178 ARG A CA 1
ATOM 1415 C C . ARG A 1 178 ? 30.977 0.588 -54.375 1.00 80.50 178 ARG A C 1
ATOM 1417 O O . ARG A 1 178 ? 31.141 1.199 -55.425 1.00 80.50 178 ARG A O 1
ATOM 1424 N N . LYS A 1 179 ? 31.993 0.137 -53.634 1.00 77.50 179 LYS A N 1
ATOM 1425 C CA . LYS A 1 179 ? 33.413 0.273 -53.995 1.00 77.50 179 LYS A CA 1
ATOM 1426 C C . LYS A 1 179 ? 33.987 -0.959 -54.702 1.00 77.50 179 LYS A C 1
ATOM 1428 O O . LYS A 1 179 ? 35.104 -0.867 -55.205 1.00 77.50 179 LYS A O 1
ATOM 1433 N N . PHE A 1 180 ? 33.249 -2.063 -54.728 1.00 65.25 180 PHE A N 1
ATOM 1434 C CA . PHE A 1 180 ? 33.577 -3.323 -55.395 1.00 65.25 180 PHE A CA 1
ATOM 1435 C C . PHE A 1 180 ? 32.398 -3.743 -56.267 1.00 65.25 180 PHE A C 1
ATOM 1437 O O . PHE A 1 180 ? 32.645 -4.416 -57.287 1.00 65.25 180 PHE A O 1
#

Organism: NCBI:txid1848903

pLDDT: mean 82.88, std 11.31, range [44.72, 96.81]

Sequence (180 aa):
MVNLEGDIAGYVVGMNKNKPSKIADPRDSYKTIHEALKDYFDNLWDKRGLYFLQMLGGKFEGNVLKNKSEILLNCAKSIENFAYFYLSIRMNDKEMGTMKDFSLATENFKPISNEVSLIFIEAIENIIKNPHQAIIAVSDPSPTLKQETSISKGLKKTEEVGKKIKTETKNFIDNIKRKF

Secondary structure (DSSP, 8-state):
---HHHHHHHHHHSB-TT-TT-BPPGGGT-SSHHHHHHHHHHHS-TTHHHHHHHHTT--EETTEES-HHHHHHHHHHHHHHHHHHHHHHHHHHH--S-HHHHHHHHHHHHHHHHHHHHHHHHHHHHHHHSTT-----SS---PPPP---HHHHHHHHHHHHHHHHHHHHHHHHHHHHTT-